Protein AF-A0ABD0N1Y8-F1 (afdb_monomer_lite)

Structure (mmCIF, N/CA/C/O backbone):
data_AF-A0ABD0N1Y8-F1
#
_entry.i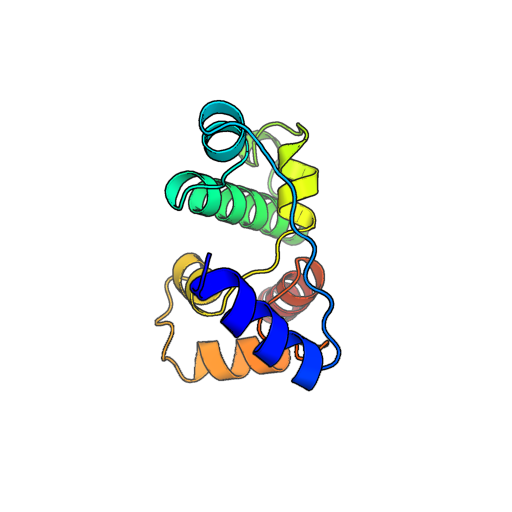d   AF-A0ABD0N1Y8-F1
#
loop_
_atom_site.group_PDB
_atom_site.id
_atom_site.type_symbol
_atom_site.label_atom_id
_atom_site.label_alt_id
_atom_site.label_comp_id
_atom_site.label_asym_id
_atom_site.label_entity_id
_atom_site.label_seq_id
_atom_site.pdbx_PDB_ins_code
_atom_site.Cartn_x
_atom_site.Cartn_y
_atom_site.Cartn_z
_atom_site.occupancy
_atom_site.B_iso_or_equiv
_atom_site.auth_seq_id
_atom_site.auth_comp_id
_atom_site.auth_asym_id
_atom_site.auth_atom_id
_atom_site.pdbx_PDB_model_num
ATOM 1 N N . SER A 1 1 ? -23.988 -3.211 16.443 1.00 82.25 1 SER A N 1
ATOM 2 C CA . SER A 1 1 ? -24.083 -2.301 15.278 1.00 82.25 1 SER A CA 1
ATOM 3 C C . SER A 1 1 ? -24.627 -3.067 14.076 1.00 82.25 1 SER A C 1
ATOM 5 O O . SER A 1 1 ? -24.087 -4.127 13.785 1.00 82.25 1 SER A O 1
ATOM 7 N N . ARG A 1 2 ? -25.667 -2.561 13.384 1.00 91.81 2 ARG A N 1
ATOM 8 C CA . ARG A 1 2 ? -26.208 -3.190 12.152 1.00 91.81 2 ARG A CA 1
ATOM 9 C C . ARG A 1 2 ? -25.159 -3.308 11.037 1.00 91.81 2 ARG A C 1
ATOM 11 O O . ARG A 1 2 ? -25.230 -4.215 10.218 1.00 91.81 2 ARG A O 1
ATOM 18 N N . PHE A 1 3 ? -24.181 -2.404 11.011 1.00 92.31 3 PHE A N 1
ATOM 19 C CA . PHE A 1 3 ? -23.070 -2.463 10.065 1.00 92.31 3 PHE A CA 1
ATOM 20 C C . PHE A 1 3 ? -22.195 -3.702 10.303 1.00 92.31 3 PHE A C 1
ATOM 22 O O . PHE A 1 3 ? -21.985 -4.482 9.381 1.00 92.31 3 PHE A O 1
ATOM 29 N N . LEU A 1 4 ? -21.768 -3.939 11.551 1.00 90.31 4 LEU A N 1
ATOM 30 C CA . LEU A 1 4 ? -20.910 -5.083 11.891 1.00 90.31 4 LEU A CA 1
ATOM 31 C C . LEU A 1 4 ? -21.591 -6.431 11.628 1.00 90.31 4 LEU A C 1
ATOM 33 O O . LEU A 1 4 ? -20.924 -7.370 11.210 1.00 90.31 4 LEU A O 1
ATOM 37 N N . SER A 1 5 ? -22.909 -6.532 11.832 1.00 89.31 5 SER A N 1
ATOM 38 C CA . SER A 1 5 ? -23.647 -7.763 11.521 1.00 89.31 5 SER A CA 1
ATOM 39 C C . SER A 1 5 ? -23.694 -8.050 10.021 1.00 89.31 5 SER A C 1
ATOM 41 O O . SER A 1 5 ? -23.481 -9.190 9.619 1.00 89.31 5 SER A O 1
ATOM 43 N N . HIS A 1 6 ? -23.928 -7.029 9.187 1.00 92.94 6 HIS A N 1
ATOM 44 C CA . HIS A 1 6 ? -23.887 -7.203 7.733 1.00 92.94 6 HIS A CA 1
ATOM 45 C C . HIS A 1 6 ? -22.469 -7.514 7.244 1.00 92.94 6 HIS A C 1
ATOM 47 O O . HIS A 1 6 ? -22.298 -8.420 6.435 1.00 92.94 6 HIS A O 1
ATOM 53 N N . LEU A 1 7 ? -21.458 -6.818 7.778 1.00 90.69 7 LEU A N 1
ATOM 54 C CA . LEU A 1 7 ? -20.057 -7.052 7.434 1.00 90.69 7 LEU A CA 1
ATOM 55 C C . LEU A 1 7 ? -19.623 -8.480 7.791 1.00 90.69 7 LEU A C 1
ATOM 57 O O . LEU A 1 7 ? -19.037 -9.160 6.956 1.00 90.69 7 LEU A O 1
ATOM 61 N N . ARG A 1 8 ? -19.965 -8.966 8.993 1.00 90.88 8 ARG A N 1
ATOM 62 C CA . ARG A 1 8 ? -19.687 -10.351 9.400 1.00 90.88 8 ARG A CA 1
ATOM 63 C C . ARG A 1 8 ? -20.343 -11.356 8.454 1.00 90.88 8 ARG A C 1
ATOM 65 O O . ARG A 1 8 ? -19.661 -12.252 7.977 1.00 90.88 8 ARG A O 1
ATOM 72 N N . SER A 1 9 ? -21.630 -11.177 8.149 1.00 90.50 9 SER A N 1
ATOM 73 C CA . SER A 1 9 ? -22.355 -12.091 7.259 1.00 90.50 9 SER A CA 1
ATOM 74 C C . SER A 1 9 ? -21.742 -12.160 5.857 1.00 90.50 9 SER A C 1
ATOM 76 O O . SER A 1 9 ? -21.710 -13.234 5.263 1.00 90.50 9 SER A O 1
ATOM 78 N N . GLU A 1 10 ? -21.246 -11.042 5.324 1.00 90.88 10 GLU A N 1
ATOM 79 C CA . GLU A 1 10 ? -20.618 -11.014 4.001 1.00 90.88 10 GLU A CA 1
ATOM 80 C C . GLU A 1 10 ? -19.206 -11.621 4.000 1.00 90.88 10 GLU A C 1
ATOM 82 O O . GLU A 1 10 ? -18.836 -12.309 3.050 1.00 90.88 10 GLU A O 1
ATOM 87 N N . LEU A 1 11 ? -18.431 -11.431 5.073 1.00 90.19 11 LEU A N 1
ATOM 88 C CA . LEU A 1 11 ? -17.094 -12.022 5.210 1.00 90.19 11 LEU A CA 1
ATOM 89 C C . LEU A 1 11 ? -17.146 -13.541 5.437 1.00 90.19 11 LEU A C 1
ATOM 91 O O . LEU A 1 11 ? -16.353 -14.277 4.850 1.00 90.19 11 LEU A O 1
ATOM 95 N N . GLU A 1 12 ? -18.127 -14.031 6.201 1.00 87.62 12 GLU A N 1
ATOM 96 C CA . GLU A 1 12 ? -18.340 -15.469 6.426 1.00 87.62 12 GLU A CA 1
ATOM 97 C C . GLU A 1 12 ? -18.660 -16.218 5.123 1.00 87.62 12 GLU A C 1
ATOM 99 O O . GLU A 1 12 ? -18.194 -17.339 4.925 1.00 87.62 12 GLU A O 1
ATOM 104 N N . ARG A 1 13 ? -19.364 -15.579 4.176 1.00 88.25 13 ARG A N 1
ATOM 105 C CA . ARG A 1 13 ? -19.593 -16.136 2.827 1.00 88.25 13 ARG A CA 1
ATOM 106 C C . ARG A 1 13 ? -18.306 -16.315 2.021 1.00 88.25 13 ARG A C 1
ATOM 108 O O . ARG A 1 13 ? -18.288 -17.112 1.088 1.00 88.25 13 ARG A O 1
ATOM 115 N N . ARG A 1 14 ? -17.251 -15.570 2.358 1.00 85.31 14 ARG A N 1
ATOM 116 C CA . ARG A 1 14 ? -15.956 -15.544 1.660 1.00 85.31 14 ARG A CA 1
ATOM 117 C C . ARG A 1 14 ? -14.845 -16.277 2.424 1.00 85.31 14 ARG A C 1
ATOM 119 O O . ARG A 1 14 ? -13.689 -16.169 2.035 1.00 85.31 14 ARG A O 1
ATOM 126 N N . ILE A 1 15 ? -15.182 -17.025 3.485 1.00 76.06 15 ILE A N 1
ATOM 127 C CA . ILE A 1 15 ? -14.228 -17.768 4.339 1.00 76.06 15 ILE A CA 1
ATOM 128 C C . ILE A 1 15 ? -13.213 -16.820 5.020 1.00 76.06 15 ILE A C 1
ATOM 130 O O . ILE A 1 15 ? -12.068 -17.173 5.283 1.00 76.06 15 ILE A O 1
ATOM 134 N N . GLN A 1 16 ? -13.626 -15.589 5.331 1.00 82.75 16 GLN A N 1
ATOM 135 C CA . GLN A 1 16 ? -12.809 -14.631 6.079 1.00 82.75 16 GLN A CA 1
ATOM 136 C C . GLN A 1 16 ? -13.393 -14.418 7.478 1.00 82.75 16 GLN A C 1
ATOM 138 O O . GLN A 1 16 ? -14.590 -14.182 7.641 1.00 82.75 16 GLN A O 1
ATOM 143 N N . SER A 1 17 ? -12.549 -14.501 8.509 1.00 83.75 17 SER A N 1
ATOM 144 C CA . SER A 1 17 ? -12.963 -14.291 9.899 1.00 83.75 17 SER A CA 1
ATOM 145 C C . SER A 1 17 ? -12.899 -12.813 10.282 1.00 83.75 17 SER A C 1
ATOM 147 O O . SER A 1 17 ? -11.856 -12.179 10.134 1.00 83.75 17 SER A O 1
ATOM 149 N N . LEU A 1 18 ? -13.987 -12.279 10.843 1.00 85.88 18 LEU A N 1
ATOM 150 C CA . LEU A 1 18 ? -14.010 -10.926 11.402 1.00 85.88 18 LEU A CA 1
ATOM 151 C C . LEU A 1 18 ? -13.606 -10.936 12.884 1.00 85.88 18 LEU A C 1
ATOM 153 O O . LEU A 1 18 ? -14.380 -11.389 13.737 1.00 85.88 18 LEU A O 1
ATOM 157 N N . THR A 1 19 ? -12.442 -10.359 13.184 1.00 88.88 19 THR A N 1
ATOM 158 C CA . THR A 1 19 ? -11.998 -10.050 14.551 1.00 88.88 19 THR A CA 1
ATOM 159 C C . THR A 1 19 ? -12.507 -8.669 14.953 1.00 88.88 19 THR A C 1
ATOM 161 O O . THR A 1 19 ? -12.274 -7.688 14.253 1.00 88.88 19 THR A O 1
ATOM 164 N N . VAL A 1 20 ? -13.210 -8.585 16.083 1.00 89.25 20 VAL A N 1
ATOM 165 C CA . VAL A 1 20 ? -13.715 -7.323 16.642 1.00 89.25 20 VAL A CA 1
ATOM 166 C C . VAL A 1 20 ? -13.123 -7.153 18.032 1.00 89.25 20 VAL A C 1
ATOM 168 O O . VAL A 1 20 ? -13.204 -8.070 18.846 1.00 89.25 20 VAL A O 1
ATOM 171 N N . MET A 1 21 ? -12.537 -5.988 18.294 1.00 90.44 21 MET A N 1
ATOM 172 C CA . MET A 1 21 ? -11.963 -5.625 19.588 1.00 90.44 21 MET A CA 1
ATOM 173 C C . MET A 1 21 ? -12.646 -4.357 20.093 1.00 90.44 21 MET A C 1
ATOM 175 O O . MET A 1 21 ? -12.855 -3.419 19.323 1.00 90.44 21 MET A O 1
ATOM 179 N N . GLU A 1 22 ? -13.010 -4.330 21.373 1.00 91.88 22 GLU A N 1
ATOM 180 C CA . GLU A 1 22 ? -13.472 -3.103 22.021 1.00 91.88 22 GLU A CA 1
ATOM 181 C C . GLU A 1 22 ? -12.268 -2.286 22.490 1.00 91.88 22 GLU A C 1
ATOM 183 O O . GLU A 1 22 ? -11.344 -2.817 23.103 1.00 91.88 22 GLU A O 1
ATOM 188 N N . MET A 1 23 ? -12.271 -0.995 22.165 1.00 93.19 23 MET A N 1
ATOM 189 C CA . MET A 1 23 ? -11.188 -0.051 22.441 1.00 93.19 23 MET A CA 1
ATOM 190 C C . MET A 1 23 ? -11.795 1.323 22.738 1.00 93.19 23 MET A C 1
ATOM 192 O O . MET A 1 23 ? -12.882 1.641 22.244 1.00 93.19 23 MET A O 1
ATOM 196 N N . SER A 1 24 ? -11.111 2.159 23.520 1.00 96.31 24 SER A N 1
ATOM 197 C CA . SER A 1 24 ? -11.545 3.547 23.714 1.00 96.31 24 SER A CA 1
ATOM 198 C C . SER A 1 24 ? -11.301 4.388 22.457 1.00 96.31 24 SER A C 1
ATOM 200 O O . SER A 1 24 ? -10.379 4.125 21.685 1.00 96.31 24 SER A O 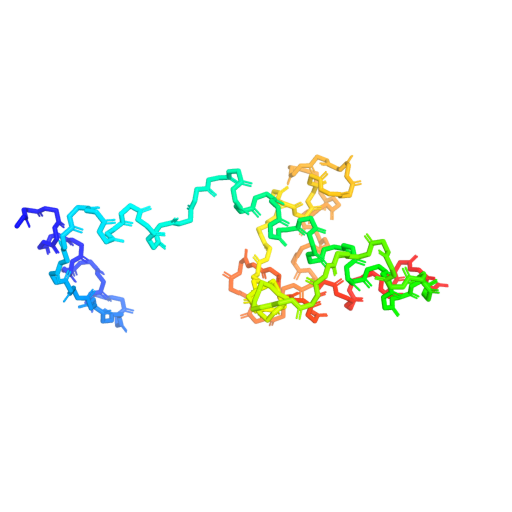1
ATOM 202 N N . GLU A 1 25 ? -12.079 5.457 22.269 1.00 95.75 25 GLU A N 1
ATOM 203 C CA . GLU A 1 25 ? -11.900 6.390 21.144 1.00 95.75 25 GLU A CA 1
ATOM 204 C C . GLU A 1 25 ? -10.459 6.914 21.056 1.00 95.75 25 GLU A C 1
ATOM 206 O O . GLU A 1 25 ? -9.867 6.963 19.980 1.00 95.75 25 GLU A O 1
ATOM 211 N N . LYS A 1 26 ? -9.860 7.237 22.207 1.00 96.12 26 LYS A N 1
ATOM 212 C CA . LYS A 1 26 ? -8.479 7.719 22.290 1.00 96.12 26 LYS A CA 1
ATOM 213 C C . LYS A 1 26 ? -7.468 6.684 21.791 1.00 96.12 26 LYS A C 1
ATOM 215 O O . LYS A 1 26 ? -6.475 7.065 21.179 1.00 96.12 26 LYS A O 1
ATOM 220 N N . GLU A 1 27 ? -7.692 5.402 22.065 1.00 94.25 27 GLU A N 1
ATOM 221 C CA . GLU A 1 27 ? -6.823 4.322 21.587 1.00 94.25 27 GLU A CA 1
ATOM 222 C C . GLU A 1 27 ? -6.999 4.101 20.087 1.00 94.25 27 GLU A C 1
ATOM 224 O O . GLU A 1 27 ? -6.006 4.060 19.369 1.00 94.25 27 GLU A O 1
ATOM 229 N N . ILE A 1 28 ? -8.244 4.082 19.601 1.00 93.12 28 ILE A N 1
ATOM 230 C CA . ILE A 1 28 ? -8.545 3.956 18.167 1.00 93.12 28 ILE A CA 1
ATOM 231 C C . ILE A 1 28 ? -7.874 5.086 17.377 1.00 93.12 28 ILE A C 1
ATOM 233 O O . ILE A 1 28 ? -7.220 4.829 16.372 1.00 93.12 28 ILE A O 1
ATOM 237 N N . LEU A 1 29 ? -7.994 6.334 17.839 1.00 91.94 29 LEU A N 1
ATOM 238 C CA . LEU A 1 29 ? -7.390 7.491 17.170 1.00 91.94 29 LEU A CA 1
ATOM 239 C C . LEU A 1 29 ? -5.861 7.467 17.199 1.00 91.94 29 LEU A C 1
ATOM 241 O O . LEU A 1 29 ? -5.227 7.929 16.254 1.00 91.94 29 LEU A O 1
ATOM 245 N N . ARG A 1 30 ? -5.268 6.960 18.283 1.00 90.94 30 ARG A N 1
ATOM 246 C CA . ARG A 1 30 ? -3.813 6.843 18.417 1.00 90.94 30 ARG A CA 1
ATOM 247 C C . ARG A 1 30 ? -3.247 5.780 17.475 1.00 90.94 30 ARG A C 1
ATOM 249 O O . ARG A 1 30 ? -2.175 5.999 16.918 1.00 90.94 30 ARG A O 1
ATOM 256 N N . ASP A 1 31 ? -3.953 4.664 17.322 1.00 87.12 31 ASP A N 1
ATOM 257 C CA . ASP A 1 31 ? -3.469 3.496 16.581 1.00 87.12 31 ASP A CA 1
ATOM 258 C C . ASP A 1 31 ? -3.886 3.537 15.091 1.00 87.12 31 ASP A C 1
ATOM 260 O O . ASP A 1 31 ? -3.348 2.798 14.267 1.00 87.12 31 ASP A O 1
ATOM 264 N N . ALA A 1 32 ? -4.812 4.427 14.713 1.00 89.31 32 ALA A N 1
ATOM 265 C CA . ALA A 1 32 ? -5.209 4.644 13.327 1.00 89.31 32 ALA A CA 1
ATOM 266 C C . ALA A 1 32 ? -4.095 5.296 12.490 1.00 89.31 32 ALA A C 1
ATOM 268 O O . ALA A 1 32 ? -3.460 6.271 12.893 1.00 89.31 32 ALA A O 1
ATOM 269 N N . VAL A 1 33 ? -3.929 4.809 11.259 1.00 88.62 33 VAL A N 1
ATOM 270 C CA . VAL A 1 33 ? -3.032 5.411 10.268 1.00 88.62 33 VAL A CA 1
ATOM 271 C C . VAL A 1 33 ? -3.824 6.370 9.384 1.00 88.62 33 VAL A C 1
ATOM 273 O O . VAL A 1 33 ? -4.716 5.980 8.633 1.00 88.62 33 VAL A O 1
ATOM 276 N N . THR A 1 34 ? -3.485 7.650 9.463 1.00 91.31 34 THR A N 1
ATOM 277 C CA . THR A 1 34 ? -4.044 8.702 8.606 1.00 91.31 34 THR A CA 1
ATOM 278 C C . THR A 1 34 ? -3.4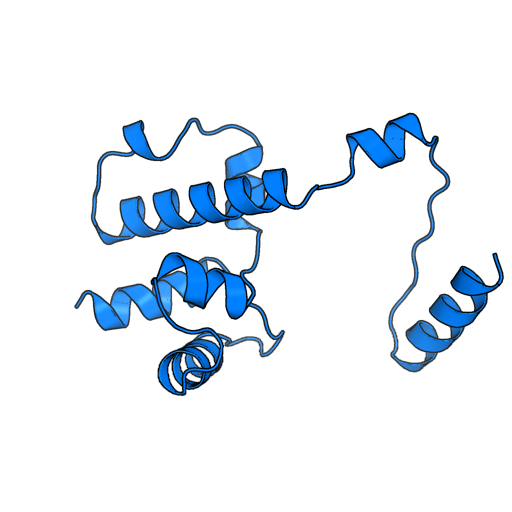10 8.689 7.217 1.00 91.31 34 THR A C 1
ATOM 280 O O . THR A 1 34 ? -2.294 8.205 7.024 1.00 91.31 34 THR A O 1
ATOM 283 N N . ARG A 1 35 ? -4.076 9.317 6.242 1.00 88.94 35 ARG A N 1
ATOM 284 C CA . ARG A 1 35 ? -3.549 9.461 4.876 1.00 88.94 35 ARG A CA 1
ATOM 285 C C . ARG A 1 35 ? -2.163 10.122 4.836 1.00 88.94 35 ARG A C 1
ATOM 287 O O . ARG A 1 35 ? -1.268 9.608 4.182 1.00 88.94 35 ARG A O 1
ATOM 294 N N . THR A 1 36 ? -1.954 11.200 5.590 1.00 89.56 36 THR A N 1
ATOM 295 C CA . THR A 1 36 ? -0.652 11.889 5.652 1.00 89.56 36 THR A CA 1
ATOM 296 C C . THR A 1 36 ? 0.436 11.024 6.295 1.00 89.56 36 THR A C 1
ATOM 298 O O . THR A 1 36 ? 1.602 11.104 5.919 1.00 89.56 36 THR A O 1
ATOM 301 N N . GLN A 1 37 ? 0.088 10.184 7.276 1.00 86.94 37 GLN A N 1
ATOM 302 C CA . GLN A 1 37 ? 1.039 9.216 7.834 1.00 86.94 37 GLN A CA 1
ATOM 303 C C . GLN A 1 37 ? 1.368 8.121 6.815 1.00 86.94 37 GLN A C 1
ATOM 305 O O . GLN A 1 37 ? 2.537 7.778 6.665 1.00 86.94 37 GLN A O 1
ATOM 310 N N . ARG A 1 38 ? 0.364 7.631 6.079 1.00 89.00 38 ARG A N 1
ATOM 311 C CA . ARG A 1 38 ? 0.537 6.654 4.999 1.00 89.00 38 ARG A CA 1
ATOM 312 C C . ARG A 1 38 ? 1.453 7.176 3.890 1.00 89.00 38 ARG A C 1
ATOM 314 O O . ARG A 1 38 ? 2.364 6.459 3.496 1.00 89.00 38 ARG A O 1
ATOM 321 N N . GLU A 1 39 ? 1.280 8.424 3.457 1.00 86.75 39 GLU A N 1
ATOM 322 C CA . GLU A 1 39 ? 2.150 9.073 2.462 1.00 86.75 39 GLU A CA 1
ATOM 323 C C . GLU A 1 39 ? 3.622 9.069 2.904 1.00 86.75 39 GLU A C 1
ATOM 325 O O . GLU A 1 39 ? 4.496 8.694 2.127 1.00 86.75 39 GLU A O 1
ATOM 330 N N . LYS A 1 40 ? 3.899 9.374 4.180 1.00 85.31 40 LYS A N 1
ATOM 331 C CA . LYS A 1 40 ? 5.262 9.310 4.736 1.00 85.31 40 LYS A CA 1
ATOM 332 C C . LYS A 1 40 ? 5.822 7.890 4.768 1.00 85.31 40 LYS A C 1
ATOM 334 O O . LYS A 1 40 ? 6.999 7.701 4.491 1.00 85.31 40 LYS A O 1
ATOM 339 N N . ILE A 1 41 ? 4.996 6.898 5.109 1.00 84.69 41 ILE A N 1
ATOM 340 C CA . ILE A 1 41 ? 5.410 5.485 5.111 1.00 84.69 41 ILE A CA 1
ATOM 341 C C . ILE A 1 41 ? 5.816 5.052 3.695 1.00 84.69 41 ILE A C 1
ATOM 343 O O . ILE A 1 41 ? 6.871 4.441 3.523 1.00 84.69 41 ILE A O 1
ATOM 347 N N . VAL A 1 42 ? 5.019 5.414 2.685 1.00 84.81 42 VAL A N 1
ATOM 348 C CA . VAL A 1 42 ? 5.320 5.143 1.271 1.00 84.81 42 VAL A CA 1
ATOM 349 C C . VAL A 1 42 ? 6.598 5.868 0.837 1.00 84.81 42 VAL A C 1
ATOM 351 O O . VAL A 1 42 ? 7.474 5.256 0.238 1.00 84.81 42 VAL A O 1
ATOM 354 N N . GLU A 1 43 ? 6.769 7.143 1.184 1.00 83.50 43 GLU A N 1
ATOM 355 C CA . GLU A 1 43 ? 7.992 7.888 0.859 1.00 83.50 43 GLU A CA 1
ATOM 356 C C . GLU A 1 43 ? 9.247 7.222 1.452 1.00 83.50 43 GLU A C 1
ATOM 358 O O . GLU A 1 43 ? 10.240 7.017 0.750 1.00 83.50 43 GLU A O 1
ATOM 363 N N . THR A 1 44 ? 9.194 6.827 2.730 1.00 81.38 44 THR A N 1
ATOM 364 C CA . THR A 1 44 ? 10.290 6.108 3.392 1.00 81.38 44 THR A CA 1
ATOM 365 C C . THR A 1 44 ? 10.581 4.774 2.705 1.00 81.38 44 THR A C 1
ATOM 367 O O . THR A 1 44 ? 11.752 4.459 2.494 1.00 81.38 44 THR A O 1
ATOM 370 N N . PHE A 1 45 ? 9.552 4.016 2.309 1.00 83.00 45 PHE A N 1
ATOM 371 C CA . PHE A 1 45 ? 9.711 2.780 1.535 1.00 83.00 45 PHE A CA 1
ATOM 372 C C . PHE A 1 45 ? 10.512 3.020 0.250 1.00 83.00 45 PHE A C 1
ATOM 374 O O . PHE A 1 45 ? 11.492 2.318 -0.001 1.00 83.00 45 PHE A O 1
ATOM 381 N N . PHE A 1 46 ? 10.145 4.031 -0.541 1.00 79.19 46 PHE A N 1
ATOM 382 C CA . PHE A 1 46 ? 10.795 4.291 -1.827 1.00 79.19 46 PHE A CA 1
ATOM 383 C C . PHE A 1 46 ? 12.230 4.785 -1.657 1.00 79.19 46 PHE A C 1
ATOM 385 O O . PHE A 1 46 ? 13.120 4.306 -2.357 1.00 79.19 46 PHE A O 1
ATOM 392 N N . LYS A 1 47 ? 12.487 5.675 -0.690 1.00 80.19 47 LYS A N 1
ATOM 393 C CA . LYS A 1 47 ? 13.853 6.104 -0.351 1.00 80.19 47 LYS A CA 1
ATOM 394 C C . LYS A 1 47 ? 14.751 4.914 -0.005 1.00 80.19 47 LYS A C 1
ATOM 396 O O . LYS A 1 47 ? 15.884 4.841 -0.474 1.00 80.19 47 LYS A O 1
ATOM 401 N N . HIS A 1 48 ? 14.229 3.944 0.747 1.00 76.69 48 HIS A N 1
ATOM 402 C CA . HIS A 1 48 ? 14.957 2.717 1.072 1.00 76.69 48 HIS A CA 1
ATOM 403 C C . HIS A 1 48 ? 15.144 1.796 -0.140 1.00 76.69 48 HIS A C 1
ATOM 405 O O . HIS A 1 48 ? 16.240 1.267 -0.334 1.00 76.69 48 HIS A O 1
ATOM 411 N N . ALA A 1 49 ? 14.106 1.609 -0.960 1.00 76.00 49 ALA A N 1
ATOM 412 C CA . ALA A 1 49 ? 14.187 0.800 -2.172 1.00 76.00 49 ALA A CA 1
ATOM 413 C C . ALA A 1 49 ? 15.266 1.343 -3.122 1.00 76.00 49 ALA A C 1
ATOM 415 O O . ALA A 1 49 ? 16.146 0.598 -3.549 1.00 76.00 49 ALA A O 1
ATOM 416 N N . PHE A 1 50 ? 15.255 2.653 -3.378 1.00 75.19 50 PHE A N 1
ATOM 417 C CA . PHE A 1 50 ? 16.230 3.302 -4.248 1.00 75.19 50 PHE A CA 1
ATOM 418 C C . PHE A 1 50 ? 17.629 3.367 -3.640 1.00 75.19 50 PHE A C 1
ATOM 420 O O . PHE A 1 50 ? 18.582 3.131 -4.368 1.00 75.19 50 PHE A O 1
ATOM 427 N N . SER A 1 51 ? 17.785 3.594 -2.331 1.00 77.44 51 SER A N 1
ATOM 428 C CA . SER A 1 51 ? 19.102 3.492 -1.677 1.00 77.44 51 SER A CA 1
ATOM 429 C C . SER A 1 51 ? 19.729 2.109 -1.888 1.00 77.44 51 SER A C 1
ATOM 431 O O . SER A 1 51 ? 20.917 2.011 -2.177 1.00 77.44 51 SER A O 1
ATOM 433 N N . LYS A 1 52 ? 18.927 1.036 -1.825 1.00 71.81 52 LYS A N 1
ATOM 434 C CA . LYS A 1 52 ? 19.411 -0.334 -2.044 1.00 71.81 52 LYS A CA 1
ATOM 435 C C . LYS A 1 52 ? 19.779 -0.624 -3.504 1.00 71.81 52 LYS A C 1
ATOM 437 O O . LYS A 1 52 ? 20.714 -1.384 -3.729 1.00 71.81 52 LYS A O 1
ATOM 442 N N . VAL A 1 53 ? 19.043 -0.076 -4.475 1.00 70.75 53 VAL A N 1
ATOM 443 C CA . VAL A 1 53 ? 19.290 -0.329 -5.910 1.00 70.75 53 VAL A CA 1
ATOM 444 C C . VAL A 1 53 ? 20.369 0.592 -6.488 1.00 70.75 53 VAL A C 1
ATOM 446 O O . VAL A 1 53 ? 21.166 0.149 -7.306 1.00 70.75 53 VAL A O 1
ATOM 449 N N . LEU A 1 54 ? 20.409 1.856 -6.064 1.00 67.62 54 LEU A N 1
ATOM 450 C CA . LEU A 1 54 ? 21.290 2.894 -6.612 1.00 67.62 54 LEU A CA 1
ATOM 451 C C . LEU A 1 54 ? 22.562 3.132 -5.780 1.00 67.62 54 LEU A C 1
ATOM 453 O O . LEU A 1 54 ? 23.327 4.033 -6.108 1.00 67.62 54 LEU A O 1
ATOM 457 N N . ASP A 1 55 ? 22.767 2.368 -4.700 1.00 66.31 55 ASP A N 1
ATOM 458 C CA . ASP A 1 55 ? 23.862 2.541 -3.726 1.00 66.31 55 ASP A CA 1
ATOM 459 C C . ASP A 1 55 ? 23.972 3.987 -3.193 1.00 66.31 55 ASP A C 1
ATOM 461 O O . ASP A 1 55 ? 25.052 4.521 -2.944 1.00 66.31 55 ASP A O 1
ATOM 465 N N . ILE A 1 56 ? 22.820 4.655 -3.050 1.00 63.84 56 ILE A N 1
ATOM 466 C CA . ILE A 1 56 ? 22.738 6.027 -2.536 1.00 63.84 56 ILE A CA 1
ATOM 467 C C . ILE A 1 56 ? 22.826 5.991 -1.009 1.00 63.84 56 ILE A C 1
ATOM 469 O O . ILE A 1 56 ? 22.160 5.185 -0.348 1.00 63.84 56 ILE A O 1
ATOM 473 N N . ASP A 1 57 ? 23.639 6.900 -0.469 1.00 56.84 57 ASP A N 1
ATOM 474 C CA . ASP A 1 57 ? 23.978 7.024 0.947 1.00 56.84 57 ASP A CA 1
ATOM 475 C C . ASP A 1 57 ? 22.729 7.002 1.853 1.00 56.84 57 ASP A C 1
ATOM 477 O O . ASP A 1 57 ? 21.791 7.789 1.699 1.00 56.84 57 ASP A O 1
ATOM 481 N N . LYS A 1 58 ? 22.709 6.081 2.827 1.00 57.19 58 LYS A N 1
ATOM 482 C CA . LYS A 1 58 ? 21.542 5.798 3.694 1.00 57.19 58 LYS A CA 1
ATOM 483 C C . LYS A 1 58 ? 21.157 6.956 4.618 1.00 57.19 58 LYS A C 1
ATOM 485 O O . LYS A 1 58 ? 20.104 6.905 5.249 1.00 57.19 58 LYS A O 1
ATOM 490 N N . SER A 1 59 ? 22.003 7.978 4.722 1.00 58.34 59 SER A N 1
ATOM 491 C CA . SER A 1 59 ? 21.787 9.152 5.571 1.00 58.34 59 SER A CA 1
ATOM 492 C C . SER A 1 59 ? 20.554 9.968 5.162 1.00 58.34 59 SER A C 1
ATOM 494 O O . SER A 1 59 ? 19.942 10.592 6.027 1.00 58.34 59 SER A O 1
ATOM 496 N N . ASP A 1 60 ? 20.136 9.900 3.892 1.00 56.28 60 ASP A N 1
ATOM 497 C CA . ASP A 1 60 ? 18.962 10.616 3.364 1.00 56.28 60 ASP A CA 1
ATOM 498 C C . ASP A 1 60 ? 17.669 9.763 3.367 1.00 56.28 60 ASP A C 1
ATOM 500 O O . ASP A 1 60 ? 16.563 10.251 3.113 1.00 56.28 60 ASP A O 1
ATOM 504 N N . ALA A 1 61 ? 17.777 8.468 3.703 1.00 56.34 61 ALA A N 1
ATOM 505 C CA . ALA A 1 61 ? 16.646 7.534 3.733 1.00 56.34 61 ALA A CA 1
ATOM 506 C C . ALA A 1 61 ? 15.776 7.640 5.005 1.00 56.34 61 ALA A C 1
ATOM 508 O O . ALA A 1 61 ? 14.695 7.048 5.065 1.00 56.34 61 ALA A O 1
ATOM 509 N N . GLY A 1 62 ? 16.192 8.450 5.983 1.00 55.38 62 GLY A N 1
ATOM 510 C CA . GLY A 1 62 ? 15.502 8.632 7.261 1.00 55.38 62 GLY A CA 1
ATOM 511 C C . GLY A 1 62 ? 15.862 7.565 8.304 1.00 55.38 62 GLY A C 1
ATOM 512 O O . GLY A 1 62 ? 16.228 6.442 7.975 1.00 55.38 62 GLY A O 1
ATOM 513 N N . ASP A 1 63 ? 15.784 7.944 9.581 1.00 49.34 63 ASP A N 1
ATOM 514 C CA . ASP A 1 63 ? 16.264 7.146 10.717 1.00 49.34 63 ASP A CA 1
ATOM 515 C C . ASP A 1 63 ? 15.462 5.846 10.965 1.00 49.34 63 ASP A C 1
ATOM 517 O O . ASP A 1 63 ? 14.224 5.817 10.957 1.00 49.34 63 ASP A O 1
ATOM 521 N N . LEU A 1 64 ? 16.213 4.773 11.238 1.00 49.88 64 LEU A N 1
ATOM 522 C CA . LEU A 1 64 ? 15.841 3.355 11.285 1.00 49.88 64 LEU A CA 1
ATOM 523 C C . LEU A 1 64 ? 15.107 2.951 12.578 1.00 49.88 64 LEU A C 1
ATOM 525 O O . LEU A 1 64 ? 15.520 2.049 13.306 1.00 49.88 64 LEU A O 1
ATOM 529 N N . SER A 1 65 ? 13.984 3.595 12.881 1.00 59.12 65 SER A N 1
ATOM 530 C CA . SER A 1 65 ? 13.089 3.154 13.967 1.00 59.12 65 SER A CA 1
ATOM 531 C C . SER A 1 65 ? 12.017 2.171 13.461 1.00 59.12 65 SER A C 1
ATOM 533 O O . SER A 1 65 ? 11.989 1.844 12.273 1.00 59.12 65 SER A O 1
ATOM 535 N N . ASN A 1 66 ? 11.120 1.703 14.348 1.00 52.19 66 ASN A N 1
ATOM 536 C CA . ASN A 1 66 ? 9.999 0.770 14.086 1.00 52.19 66 ASN A CA 1
ATOM 537 C C . ASN A 1 66 ? 9.255 0.996 12.749 1.00 52.19 66 ASN A C 1
ATOM 539 O O . ASN A 1 66 ? 8.798 0.039 12.124 1.00 52.19 66 ASN A O 1
ATOM 543 N N . ARG A 1 67 ? 9.228 2.240 12.260 1.00 54.47 67 ARG A N 1
ATOM 544 C CA . ARG A 1 67 ? 8.662 2.638 10.964 1.00 54.47 67 ARG A CA 1
ATOM 545 C C . ARG A 1 67 ? 9.338 2.010 9.744 1.00 54.47 67 ARG A C 1
ATOM 547 O O . ARG A 1 67 ? 8.686 1.855 8.724 1.00 54.47 67 ARG A O 1
ATOM 554 N N . THR A 1 68 ? 10.609 1.620 9.829 1.00 56.56 68 THR A N 1
ATOM 555 C CA . THR A 1 68 ? 11.326 0.960 8.718 1.00 56.56 68 THR A CA 1
ATOM 556 C C . THR A 1 68 ? 10.822 -0.459 8.513 1.00 56.56 68 THR A C 1
ATOM 558 O O . THR A 1 68 ? 10.654 -0.913 7.386 1.00 56.56 68 THR A O 1
ATOM 561 N N . ARG A 1 69 ? 10.532 -1.162 9.613 1.00 61.22 69 ARG A N 1
ATOM 562 C CA . ARG A 1 69 ? 9.956 -2.505 9.554 1.00 61.22 69 ARG A CA 1
ATOM 563 C C . ARG A 1 69 ? 8.509 -2.455 9.072 1.00 61.22 69 ARG A C 1
ATOM 565 O O . ARG A 1 69 ? 8.135 -3.290 8.261 1.00 61.22 69 ARG A O 1
ATOM 572 N N . GLU A 1 70 ? 7.741 -1.461 9.515 1.00 61.94 70 GLU A N 1
ATOM 573 C CA . GLU A 1 70 ? 6.395 -1.202 8.992 1.00 61.94 70 GLU A CA 1
ATOM 574 C C . GLU A 1 70 ? 6.433 -0.861 7.500 1.00 61.94 70 GLU A C 1
ATOM 576 O O . GLU A 1 70 ? 5.686 -1.454 6.736 1.00 61.94 70 GLU A O 1
ATOM 581 N N . ALA A 1 71 ? 7.340 0.017 7.060 1.00 61.44 71 ALA A N 1
ATOM 582 C CA . ALA A 1 71 ? 7.492 0.371 5.652 1.00 61.44 71 ALA A CA 1
ATOM 583 C C . ALA A 1 71 ? 7.863 -0.847 4.795 1.00 61.44 71 ALA A C 1
ATOM 585 O O . ALA A 1 71 ? 7.208 -1.085 3.794 1.00 61.44 71 ALA A O 1
ATOM 586 N N . LEU A 1 72 ? 8.833 -1.673 5.201 1.00 63.22 72 LEU A N 1
ATOM 587 C CA . LEU A 1 72 ? 9.218 -2.884 4.455 1.00 63.22 72 LEU A CA 1
ATOM 588 C C . LEU A 1 72 ? 8.125 -3.967 4.419 1.00 63.22 72 LEU A C 1
ATOM 590 O O . LEU A 1 72 ? 8.154 -4.825 3.541 1.00 63.22 72 LEU A O 1
ATOM 594 N N . GLN A 1 73 ? 7.187 -3.939 5.370 1.00 69.94 73 GLN A N 1
ATOM 595 C CA . GLN A 1 73 ? 5.998 -4.799 5.395 1.00 69.94 73 GLN A CA 1
ATOM 596 C C . GLN A 1 73 ? 4.782 -4.155 4.715 1.00 69.94 73 GLN A C 1
ATOM 598 O O . GLN A 1 73 ? 3.738 -4.793 4.618 1.00 69.94 73 GLN A O 1
ATOM 603 N N . CYS A 1 74 ? 4.886 -2.901 4.272 1.00 74.88 74 CYS A N 1
ATOM 604 C CA . CYS A 1 74 ? 3.815 -2.253 3.538 1.00 74.88 74 CYS A CA 1
ATOM 605 C C . CYS A 1 74 ? 3.809 -2.718 2.089 1.00 74.88 74 CYS A C 1
ATOM 607 O O . CYS A 1 74 ? 4.847 -2.800 1.434 1.00 74.88 74 CYS A O 1
ATOM 609 N N . GLU A 1 75 ? 2.603 -2.898 1.574 1.00 86.81 75 GLU A N 1
ATOM 610 C CA . GLU A 1 75 ? 2.368 -3.103 0.156 1.00 86.81 75 GLU A CA 1
ATOM 611 C C . GLU A 1 75 ? 1.894 -1.792 -0.478 1.00 86.81 75 GLU A C 1
ATOM 613 O O . GLU A 1 75 ? 1.321 -0.919 0.187 1.00 86.81 75 GLU A O 1
ATOM 618 N N . LEU A 1 76 ? 2.180 -1.613 -1.760 1.00 88.56 76 LEU A N 1
ATOM 619 C CA . LEU A 1 76 ? 1.842 -0.424 -2.527 1.00 88.56 76 LEU A CA 1
ATOM 620 C C . LEU A 1 76 ? 0.608 -0.668 -3.379 1.00 88.56 76 LEU A C 1
ATOM 622 O O . LEU A 1 76 ? 0.516 -1.649 -4.109 1.00 88.56 76 LEU A O 1
ATOM 626 N N . THR A 1 77 ? -0.311 0.286 -3.368 1.00 91.19 77 THR A N 1
ATOM 627 C CA . THR A 1 77 ? -1.377 0.330 -4.368 1.00 91.19 77 THR A CA 1
ATOM 628 C C . THR A 1 77 ? -0.835 0.790 -5.720 1.00 91.19 77 THR A C 1
ATOM 630 O O . THR A 1 77 ? 0.173 1.496 -5.813 1.00 91.19 77 THR A O 1
ATOM 633 N N . ARG A 1 78 ? -1.577 0.496 -6.791 1.00 90.44 78 ARG A N 1
ATOM 634 C CA . ARG A 1 78 ? -1.273 0.995 -8.143 1.00 90.44 78 ARG A CA 1
ATOM 635 C C . ARG A 1 78 ? -1.178 2.517 -8.217 1.00 90.44 78 ARG A C 1
ATOM 637 O O . ARG A 1 78 ? -0.335 3.050 -8.933 1.00 90.44 78 ARG A O 1
ATOM 644 N N . VAL A 1 79 ? -2.032 3.217 -7.472 1.00 91.19 79 VAL A N 1
ATOM 645 C CA . VAL A 1 79 ? -2.048 4.685 -7.443 1.00 91.19 79 VAL A CA 1
ATOM 646 C C . VAL A 1 79 ? -0.793 5.229 -6.765 1.00 91.19 79 VAL A C 1
ATOM 648 O O . VAL A 1 79 ? -0.194 6.169 -7.278 1.00 91.19 79 VAL A O 1
ATOM 651 N N . GLU A 1 80 ? -0.368 4.627 -5.652 1.00 89.56 80 GLU A N 1
ATOM 652 C CA . GLU A 1 80 ? 0.872 5.004 -4.961 1.00 89.56 80 GLU A CA 1
ATOM 653 C C . GLU A 1 80 ? 2.098 4.729 -5.839 1.00 89.56 80 GLU A C 1
ATOM 655 O O . GLU A 1 80 ? 2.943 5.609 -5.996 1.00 89.56 80 GLU A O 1
ATOM 660 N N . PHE A 1 81 ? 2.150 3.563 -6.489 1.00 86.62 81 PHE A N 1
ATOM 661 C CA . PHE A 1 81 ? 3.201 3.223 -7.450 1.00 86.62 81 PHE A CA 1
ATOM 662 C C . PHE A 1 81 ? 3.302 4.254 -8.586 1.00 86.62 81 PHE A C 1
ATOM 664 O O . PHE A 1 81 ? 4.376 4.796 -8.847 1.00 86.62 81 PHE A O 1
ATOM 671 N N . ALA A 1 82 ? 2.174 4.584 -9.222 1.00 88.88 82 ALA A N 1
ATOM 672 C CA . ALA A 1 82 ? 2.132 5.573 -10.294 1.00 88.88 82 ALA A CA 1
ATOM 673 C C . ALA A 1 82 ? 2.552 6.965 -9.813 1.00 88.88 82 ALA A C 1
ATOM 675 O O . ALA A 1 82 ? 3.365 7.624 -10.459 1.00 88.88 82 ALA A O 1
ATOM 676 N N . SER A 1 83 ? 2.029 7.394 -8.660 1.00 86.44 83 SER A N 1
ATOM 677 C CA . SER A 1 83 ? 2.307 8.712 -8.093 1.00 86.44 83 SER A CA 1
ATOM 678 C C . SER A 1 83 ? 3.794 8.918 -7.832 1.00 86.44 83 SER A C 1
ATOM 680 O O . SER A 1 83 ? 4.301 10.007 -8.088 1.00 86.44 83 SER A O 1
ATOM 682 N N . VAL A 1 84 ? 4.498 7.901 -7.328 1.00 80.12 84 VAL A N 1
ATOM 683 C CA . VAL A 1 84 ? 5.923 8.035 -7.002 1.00 80.12 84 VAL A CA 1
ATOM 684 C C . VAL A 1 84 ? 6.806 8.006 -8.247 1.00 80.12 84 VAL A C 1
ATOM 686 O O . VAL A 1 84 ? 7.809 8.711 -8.300 1.00 80.12 84 VAL A O 1
ATOM 689 N N . LEU A 1 85 ? 6.405 7.275 -9.287 1.00 79.62 85 LEU A N 1
ATOM 690 C CA . LEU A 1 85 ? 7.091 7.308 -10.581 1.00 79.62 85 LEU A CA 1
ATOM 691 C C . LEU A 1 85 ? 6.722 8.534 -11.437 1.00 79.62 85 LEU A C 1
ATOM 693 O O . LEU A 1 85 ? 7.245 8.687 -12.539 1.00 79.62 85 LEU A O 1
ATOM 697 N N . GLY A 1 86 ? 5.822 9.405 -10.966 1.00 84.50 86 GLY A N 1
ATOM 698 C CA . GLY A 1 86 ? 5.341 10.558 -11.735 1.00 84.50 86 GLY A CA 1
ATOM 699 C C . GLY A 1 86 ? 4.490 10.166 -12.949 1.00 84.50 86 GLY A C 1
ATOM 700 O O . GLY A 1 86 ? 4.421 10.900 -13.934 1.00 84.50 86 GLY A O 1
ATOM 701 N N . LEU A 1 87 ? 3.856 8.995 -12.893 1.00 86.94 87 LEU A N 1
ATOM 702 C CA . LEU A 1 87 ? 3.061 8.411 -13.964 1.00 86.94 87 LEU A CA 1
ATOM 703 C C . LEU A 1 87 ? 1.567 8.555 -13.685 1.00 86.94 87 LEU A C 1
ATOM 705 O O . LEU A 1 87 ? 1.119 8.709 -12.548 1.00 86.94 87 LEU A O 1
ATOM 709 N N . LYS A 1 88 ? 0.765 8.459 -14.747 1.00 88.62 88 LYS A N 1
ATOM 710 C CA . LYS A 1 88 ? -0.689 8.431 -14.603 1.00 88.62 88 LYS A CA 1
ATOM 711 C C . LYS A 1 88 ? -1.150 7.040 -14.140 1.00 88.62 88 LYS A C 1
ATOM 713 O O . LYS A 1 88 ? -0.751 6.051 -14.765 1.00 88.62 88 LYS A O 1
ATOM 718 N N . PRO A 1 89 ? -1.988 6.940 -13.093 1.00 85.38 89 PRO A N 1
ATOM 719 C CA . PRO A 1 89 ? -2.411 5.656 -12.525 1.00 85.38 89 PRO A CA 1
ATOM 720 C C . PRO A 1 89 ? -3.261 4.805 -13.478 1.00 85.38 89 PRO A C 1
ATOM 722 O O . PRO A 1 89 ? -3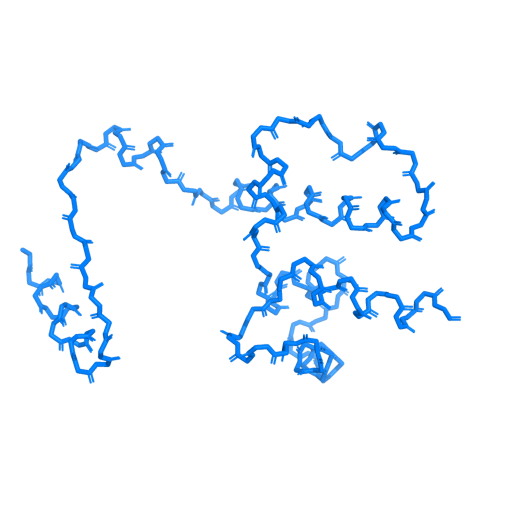.321 3.591 -13.317 1.00 85.38 89 PRO A O 1
ATOM 725 N N . ASP A 1 90 ? -3.896 5.437 -14.463 1.00 87.69 90 ASP A N 1
ATOM 726 C CA . ASP A 1 90 ? -4.706 4.845 -15.532 1.00 87.69 90 ASP A CA 1
ATOM 727 C C . ASP A 1 90 ? -3.915 4.608 -16.831 1.00 87.69 90 ASP A C 1
ATOM 729 O O . ASP A 1 90 ? -4.487 4.257 -17.861 1.00 87.69 90 ASP A O 1
ATOM 733 N N . SER A 1 91 ? -2.594 4.815 -16.819 1.00 91.31 91 SER A N 1
ATOM 734 C CA . SER A 1 91 ? -1.772 4.518 -17.989 1.00 91.31 91 SER A CA 1
ATOM 735 C C . SER A 1 91 ? -1.593 3.011 -18.179 1.00 91.31 91 SER A C 1
ATOM 737 O O . SER A 1 91 ? -1.333 2.277 -17.225 1.00 91.31 91 SER A O 1
ATOM 739 N N . LEU A 1 92 ? -1.620 2.570 -19.441 1.00 88.88 92 LEU A N 1
ATOM 740 C CA . LEU A 1 92 ? -1.340 1.178 -19.819 1.00 88.88 92 LEU A CA 1
ATOM 741 C C . LEU A 1 92 ? 0.030 0.699 -19.325 1.00 88.88 92 LEU A C 1
ATOM 743 O O . LEU A 1 92 ? 0.204 -0.480 -19.029 1.00 88.88 92 LEU A O 1
ATOM 747 N N . PHE A 1 93 ? 1.002 1.613 -19.232 1.00 87.25 93 PHE A N 1
ATOM 748 C CA . PHE A 1 93 ? 2.318 1.312 -18.680 1.00 87.25 93 PHE A CA 1
ATOM 749 C C . PHE A 1 93 ? 2.219 0.917 -17.206 1.00 87.25 93 PHE A C 1
ATOM 751 O O . PHE A 1 93 ? 2.709 -0.143 -16.834 1.00 87.25 93 PHE A O 1
ATOM 758 N N . VAL A 1 94 ? 1.557 1.737 -16.3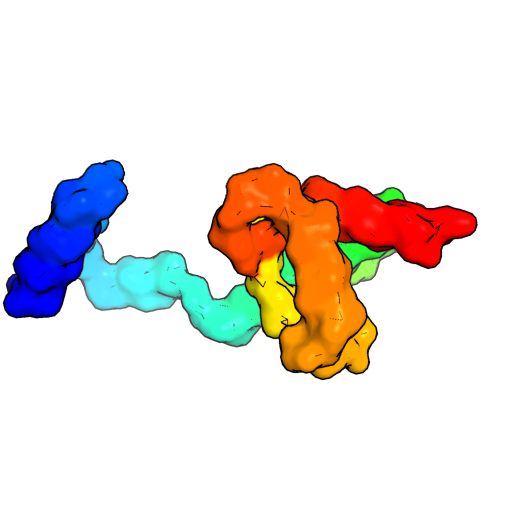81 1.00 88.62 94 VAL A N 1
ATOM 759 C CA . VAL A 1 94 ? 1.368 1.442 -14.956 1.00 88.62 94 VAL A CA 1
ATOM 760 C C . VAL A 1 94 ? 0.585 0.150 -14.782 1.00 88.62 94 VAL A C 1
ATOM 762 O O . VAL A 1 94 ? 0.976 -0.673 -13.968 1.00 88.62 94 VAL A O 1
ATOM 765 N N . GLU A 1 95 ? -0.484 -0.051 -15.549 1.00 90.12 95 GLU A N 1
ATOM 766 C CA . GLU A 1 95 ? -1.285 -1.274 -15.485 1.00 90.12 95 GLU A CA 1
ATOM 767 C C . GLU A 1 95 ? -0.448 -2.520 -15.800 1.00 90.12 95 GLU A C 1
ATOM 769 O O . GLU A 1 95 ? -0.372 -3.428 -14.977 1.00 90.12 95 GLU A O 1
ATOM 774 N N . SER A 1 96 ? 0.249 -2.523 -16.939 1.00 88.69 96 SER A N 1
ATOM 775 C CA . SER A 1 96 ? 1.062 -3.664 -17.379 1.00 88.69 96 SER A CA 1
ATOM 776 C C . SER A 1 96 ? 2.204 -3.954 -16.410 1.00 88.69 96 SER A C 1
ATOM 778 O O . SER A 1 96 ? 2.473 -5.110 -16.092 1.00 88.69 96 SER A O 1
ATOM 780 N N . MET A 1 97 ? 2.862 -2.903 -15.917 1.00 86.56 97 MET A N 1
ATOM 781 C CA . MET A 1 97 ? 3.953 -3.038 -14.962 1.00 86.56 97 MET A CA 1
ATOM 782 C C . MET A 1 97 ? 3.485 -3.559 -13.619 1.00 86.56 97 MET A C 1
ATOM 784 O O . MET A 1 97 ? 4.123 -4.437 -13.049 1.00 86.56 97 MET A O 1
ATOM 788 N N . PHE A 1 98 ? 2.362 -3.044 -13.135 1.00 88.56 98 PHE A N 1
ATOM 789 C CA . PHE A 1 98 ? 1.785 -3.485 -11.881 1.00 88.56 98 PHE A CA 1
ATOM 790 C C . PHE A 1 98 ? 1.373 -4.957 -11.960 1.00 88.56 98 PHE A C 1
ATOM 792 O O . PHE A 1 98 ? 1.712 -5.725 -11.072 1.00 88.56 98 PHE A O 1
ATOM 799 N N . THR A 1 99 ? 0.726 -5.377 -13.051 1.00 88.62 99 THR A N 1
ATOM 800 C CA . THR A 1 99 ? 0.343 -6.781 -13.265 1.00 88.62 99 THR A CA 1
ATOM 801 C C . THR A 1 99 ? 1.542 -7.713 -13.436 1.00 88.62 99 THR A C 1
ATOM 803 O O . THR A 1 99 ? 1.472 -8.863 -13.022 1.00 88.62 99 THR A O 1
ATOM 806 N N . LEU A 1 100 ? 2.639 -7.253 -14.043 1.00 87.62 100 LEU A N 1
ATOM 807 C CA . LEU A 1 100 ? 3.859 -8.057 -14.166 1.00 87.62 100 LEU A CA 1
ATOM 808 C C . LEU A 1 100 ? 4.566 -8.246 -12.814 1.00 87.62 100 LEU A C 1
ATOM 810 O O . LEU A 1 100 ? 5.223 -9.262 -12.591 1.00 87.62 100 LEU A O 1
ATOM 814 N N . ALA A 1 101 ? 4.466 -7.239 -11.951 1.00 88.69 101 ALA A N 1
ATOM 815 C CA . ALA A 1 101 ? 5.141 -7.180 -10.666 1.00 88.69 101 ALA A CA 1
ATOM 816 C C . ALA A 1 101 ? 4.397 -7.925 -9.557 1.00 88.69 101 ALA A C 1
ATOM 818 O O . ALA A 1 101 ? 5.049 -8.545 -8.727 1.00 88.69 101 ALA A O 1
ATOM 819 N N . ASP A 1 102 ? 3.065 -7.854 -9.560 1.00 91.75 102 ASP A N 1
ATOM 820 C CA . ASP A 1 102 ? 2.164 -8.499 -8.599 1.00 91.75 102 ASP A CA 1
ATOM 821 C C . ASP A 1 102 ? 2.175 -10.023 -8.815 1.00 91.75 102 ASP A C 1
ATOM 823 O O . ASP A 1 102 ? 1.452 -10.567 -9.654 1.00 91.75 102 ASP A O 1
ATOM 827 N N . LYS A 1 103 ? 3.078 -10.715 -8.112 1.00 88.94 103 LYS A N 1
ATOM 828 C CA . LYS A 1 103 ? 3.336 -12.152 -8.282 1.00 88.94 103 LYS A CA 1
ATOM 829 C C . LYS A 1 103 ? 2.343 -12.996 -7.509 1.00 88.94 103 LYS A C 1
ATOM 831 O O . LYS A 1 103 ? 2.045 -14.112 -7.941 1.00 88.94 103 LYS A O 1
ATOM 836 N N . ASP A 1 104 ? 1.893 -12.510 -6.356 1.00 89.88 104 ASP A N 1
ATOM 837 C CA . ASP A 1 104 ? 0.905 -13.208 -5.537 1.00 89.88 104 ASP A CA 1
ATOM 838 C C . ASP A 1 104 ? -0.547 -12.906 -5.961 1.00 89.88 104 ASP A C 1
ATOM 840 O O . ASP A 1 104 ? -1.460 -13.654 -5.599 1.00 89.88 104 ASP A O 1
ATOM 844 N N . GLY A 1 105 ? -0.750 -11.890 -6.805 1.00 89.38 105 GLY A N 1
ATOM 845 C CA . GLY A 1 105 ? -2.039 -11.522 -7.377 1.00 89.38 105 GLY A CA 1
ATOM 846 C C . GLY A 1 105 ? -2.970 -10.856 -6.367 1.00 89.38 105 GLY A C 1
ATOM 847 O O . GLY A 1 105 ? -4.194 -10.910 -6.544 1.00 89.38 105 GLY A O 1
ATOM 848 N N . ASN A 1 106 ? -2.431 -10.285 -5.287 1.00 89.69 106 ASN A N 1
ATOM 849 C CA . ASN A 1 106 ? -3.224 -9.697 -4.213 1.00 89.69 106 ASN A CA 1
ATOM 850 C C . ASN A 1 106 ? -3.714 -8.269 -4.532 1.00 89.69 106 ASN A C 1
ATOM 852 O O . ASN A 1 106 ? -4.573 -7.735 -3.821 1.00 89.69 106 ASN A O 1
ATOM 856 N N . GLY A 1 107 ? -3.245 -7.677 -5.640 1.00 89.81 107 GLY A N 1
ATOM 857 C CA . GLY A 1 107 ? -3.622 -6.340 -6.097 1.00 89.81 107 GLY A CA 1
ATOM 858 C C . GLY A 1 107 ? -2.800 -5.204 -5.479 1.00 89.81 107 GLY A C 1
ATOM 859 O O . GLY A 1 107 ? -3.116 -4.029 -5.710 1.00 89.81 107 GLY A O 1
ATOM 860 N N . TYR A 1 108 ? -1.753 -5.541 -4.732 1.00 91.94 108 TYR A N 1
ATOM 861 C CA . TYR A 1 108 ? -0.766 -4.649 -4.144 1.00 91.94 108 TYR A CA 1
ATOM 862 C C . TYR A 1 108 ? 0.646 -5.107 -4.542 1.00 91.94 108 TYR A C 1
ATOM 864 O O . TYR A 1 108 ? 0.834 -6.207 -5.039 1.00 91.94 108 TYR A O 1
ATOM 872 N N . LEU A 1 109 ? 1.650 -4.244 -4.368 1.00 89.94 109 LEU A N 1
ATOM 873 C CA . LEU A 1 109 ? 3.054 -4.614 -4.571 1.00 89.94 109 LEU A CA 1
ATOM 874 C C . LEU A 1 109 ? 3.806 -4.592 -3.255 1.00 89.94 109 LEU A C 1
ATOM 876 O O . LEU A 1 109 ? 3.971 -3.534 -2.642 1.00 89.94 109 LEU A O 1
ATOM 880 N N . SER A 1 110 ? 4.325 -5.740 -2.854 1.00 88.56 110 SER A N 1
ATOM 881 C CA . SER A 1 110 ? 5.295 -5.836 -1.773 1.00 88.56 110 SER A CA 1
ATOM 882 C C . SER A 1 110 ? 6.615 -5.134 -2.130 1.00 88.56 110 SER A C 1
ATOM 884 O O . SER A 1 110 ? 6.926 -4.857 -3.293 1.00 88.56 110 SER A O 1
ATOM 886 N N . PHE A 1 111 ? 7.453 -4.883 -1.117 1.00 81.69 111 PHE A N 1
ATOM 887 C CA . PHE A 1 111 ? 8.803 -4.339 -1.317 1.00 81.69 111 PHE A CA 1
ATOM 888 C C . PHE A 1 111 ? 9.632 -5.154 -2.310 1.00 81.69 111 PHE A C 1
ATOM 890 O O . PHE A 1 111 ? 10.349 -4.586 -3.131 1.00 81.69 111 PHE A O 1
ATOM 897 N N . GLN A 1 112 ? 9.523 -6.482 -2.255 1.00 82.69 112 GLN A N 1
ATOM 898 C CA . GLN A 1 112 ? 10.297 -7.357 -3.126 1.00 82.69 112 GLN A CA 1
ATOM 899 C C . GLN A 1 112 ? 9.809 -7.291 -4.578 1.00 82.69 112 GLN A C 1
ATOM 901 O O . GLN A 1 112 ? 10.628 -7.149 -5.480 1.00 82.69 112 GLN A O 1
ATOM 906 N N . GLU A 1 113 ? 8.496 -7.325 -4.803 1.00 88.88 113 GLU A N 1
ATOM 907 C CA . GLU A 1 113 ? 7.902 -7.216 -6.143 1.00 88.88 113 GLU A CA 1
ATOM 908 C C . GLU A 1 113 ? 8.204 -5.869 -6.794 1.00 88.88 113 GLU A C 1
ATOM 910 O O . GLU A 1 113 ? 8.554 -5.795 -7.973 1.00 88.88 113 GLU A O 1
ATOM 915 N N . PHE A 1 114 ? 8.149 -4.796 -6.003 1.00 84.12 114 PHE A N 1
ATOM 916 C CA . PHE A 1 114 ? 8.552 -3.476 -6.459 1.00 84.12 114 PHE A CA 1
ATOM 917 C C . PHE A 1 114 ? 10.037 -3.424 -6.854 1.00 84.12 114 PHE A C 1
ATOM 919 O O . PHE A 1 114 ? 10.380 -2.868 -7.898 1.00 84.12 114 PHE A O 1
ATOM 926 N N . LEU A 1 115 ? 10.933 -4.003 -6.048 1.00 79.75 115 LEU A N 1
ATOM 927 C CA . LEU A 1 115 ? 12.358 -4.044 -6.382 1.00 79.75 115 LEU A CA 1
ATOM 928 C C . LEU A 1 115 ? 12.627 -4.827 -7.666 1.00 79.75 115 LEU A C 1
ATOM 930 O O . LEU A 1 115 ? 13.441 -4.385 -8.474 1.00 79.75 115 LEU A O 1
ATOM 934 N N . ASP A 1 116 ? 11.938 -5.947 -7.872 1.00 79.69 116 ASP A N 1
ATOM 935 C CA . ASP A 1 116 ? 12.103 -6.765 -9.072 1.00 79.69 116 ASP A CA 1
ATOM 936 C C . ASP A 1 116 ? 11.756 -5.969 -10.341 1.00 79.69 116 ASP A C 1
ATOM 938 O O . ASP A 1 116 ? 12.458 -6.074 -11.346 1.00 79.69 116 ASP A O 1
ATOM 942 N N . VAL A 1 117 ? 10.742 -5.099 -10.277 1.00 78.31 117 VAL A N 1
ATOM 943 C CA . VAL A 1 117 ? 10.450 -4.131 -11.343 1.00 78.31 117 VAL A CA 1
ATOM 944 C C . VAL A 1 117 ? 11.606 -3.170 -11.548 1.00 78.31 117 VAL A C 1
ATOM 946 O O . VAL A 1 117 ? 12.107 -3.042 -12.659 1.00 78.31 117 VAL A O 1
ATOM 949 N N . ILE A 1 118 ? 12.029 -2.470 -10.496 1.00 75.38 118 ILE A N 1
ATOM 950 C CA . ILE A 1 118 ? 13.025 -1.402 -10.628 1.00 75.38 118 ILE A CA 1
ATOM 951 C C . ILE A 1 118 ? 14.360 -1.942 -11.146 1.00 75.38 118 ILE A C 1
ATOM 953 O O . ILE A 1 118 ? 14.980 -1.297 -11.989 1.00 75.38 118 ILE A O 1
ATOM 957 N N . VAL A 1 119 ? 14.771 -3.138 -10.719 1.00 74.69 119 VAL A N 1
ATOM 958 C CA . VAL A 1 119 ? 15.981 -3.795 -11.231 1.00 74.69 119 VAL A CA 1
ATOM 959 C C . VAL A 1 119 ? 15.885 -4.038 -12.740 1.00 74.69 119 VAL A C 1
ATOM 961 O O . VAL A 1 119 ? 16.850 -3.763 -13.446 1.00 74.69 119 VAL A O 1
ATOM 964 N N . ILE A 1 120 ? 14.729 -4.466 -13.265 1.00 72.50 120 ILE A N 1
ATOM 965 C CA . ILE A 1 120 ? 14.532 -4.650 -14.716 1.00 72.50 120 ILE A CA 1
ATOM 966 C C . ILE A 1 120 ? 14.692 -3.327 -15.488 1.00 72.50 120 ILE A C 1
ATOM 968 O O . 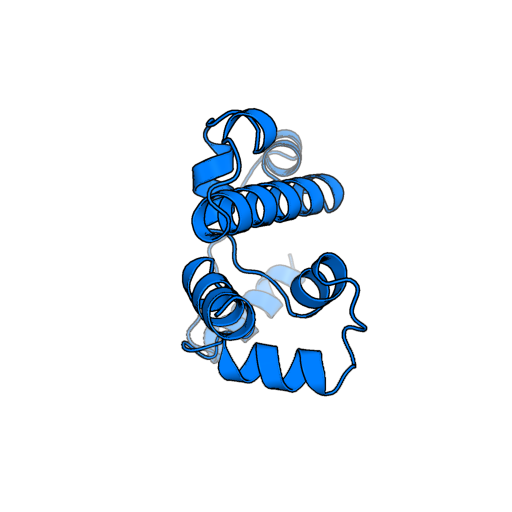ILE A 1 120 ? 15.178 -3.347 -16.612 1.00 72.50 120 ILE A O 1
ATOM 972 N N . PHE A 1 121 ? 14.303 -2.183 -14.912 1.00 67.19 121 PHE A N 1
ATOM 973 C CA . PHE A 1 121 ? 14.409 -0.875 -15.583 1.00 67.19 121 PHE A CA 1
ATOM 974 C C . PHE A 1 121 ? 15.759 -0.176 -15.414 1.00 67.19 121 PHE A C 1
ATOM 976 O O . PHE A 1 121 ? 16.093 0.686 -16.223 1.00 67.19 121 PHE A O 1
ATOM 983 N N . MET A 1 122 ? 16.494 -0.478 -14.344 1.00 64.56 122 MET A N 1
ATOM 984 C CA . MET A 1 122 ? 17.777 0.161 -14.030 1.00 64.56 122 MET A CA 1
ATOM 985 C C . MET A 1 122 ? 18.996 -0.607 -14.564 1.00 64.56 122 MET A C 1
ATOM 987 O O . MET A 1 122 ? 20.120 -0.143 -14.366 1.00 64.56 122 MET A O 1
ATOM 991 N N . THR A 1 123 ? 18.782 -1.741 -15.239 1.00 53.19 123 THR A N 1
ATOM 992 C CA . THR A 1 123 ? 19.821 -2.535 -15.919 1.00 53.19 123 THR A CA 1
ATOM 993 C C . THR A 1 123 ? 19.718 -2.355 -17.429 1.00 53.19 123 THR A C 1
ATOM 995 O O . THR A 1 123 ? 20.778 -2.198 -18.074 1.00 53.19 123 THR A O 1
#

Secondary structure (DSSP, 8-state):
-HHHHHHHHHHHTTT---------HHHHHHH---HHHHHHHHHHHHHHHHHHHHT--GGGS---SHHHHHHHTPPBPHHHHHHHTT--TTSHHHHHHHHHH-SS-SSSB-HHHHHHHHHHHH-

pLDDT: mean 81.41, std 12.03, range [49.34, 96.31]

Radius of gyration: 17.78 Å; chains: 1; bounding box: 50×30×44 Å

Sequence (123 aa):
SRFLSHLRSELERRIQSLTVMEMSEKEILRDAVTRTQREKIVETFFKHAFSKVLDIDKSDAGDLSNRTREALQCELTRVEFASVLGLKPDSLFVESMFTLADKDGNGYLSFQEFLDVIVIFMT

Organism: Cirrhinus mrigala (NCBI:txid683832)

InterPro domains:
  IPR002048 EF-hand domain [PF00036] (94-117)
  IPR002048 EF-hand domain [PS50222] (89-123)
  IPR002048 EF-hand domain [SM00054] (93-121)
  IPR011992 EF-hand domain pair [SSF47473] (35-123)
  IPR018247 EF-Hand 1, calcium-binding site [PS00018] (102-114)

Foldseek 3Di:
DVVVVVVQVVCVVVVHHDDDDDDDPVVCVVPDQDPVNVLVLLQLLVLVLCCVVVVPDCPVSDDDDPSNVVSQADWAALCSVQVVVVHDSPDPVSVVLQVVLCPVPPRTHHSVSVSVSVNVVVD